Protein AF-A0A916X3V9-F1 (afdb_monomer)

Mean predicted aligned error: 7.95 Å

Sequence (104 aa):
MVRRSTPQKKIDDRAFPVRILVRVPRFGFGQQYDEIHAWLKNEIGRGEYADHSFRTPPRDAVGFYFRRIEDAQRFVAAFPSLELSDETAGAGYTSPYRGRLPNN

Secondary structure (DSSP, 8-state):
----PPPHHHHHHHH--EEEEEEPPTT--THHHHHHHHHIIIII-TTSEEEEEEEETTEEEEEEEESSHHHHHHHHHH-TTPPB--GGGSTT---TTTT-----

Solvent-accessible surface area (backbone atoms only — not comparable to full-atom values): 6491 Å² total; per-residue (Å²): 133,86,81,75,72,79,57,64,68,67,52,46,60,71,69,26,83,34,74,47,48,29,45,52,48,98,84,51,57,65,72,58,47,57,53,49,53,52,45,45,48,73,76,67,31,87,83,50,52,50,76,44,86,42,83,51,89,97,45,48,25,38,36,43,29,18,64,45,66,67,59,50,53,53,50,49,68,75,44,72,86,62,47,66,61,70,53,77,86,38,92,86,48,75,61,95,65,78,78,70,72,80,87,126

Structure (mmCIF, N/CA/C/O backbone):
data_AF-A0A916X3V9-F1
#
_entry.id   AF-A0A916X3V9-F1
#
loop_
_atom_site.group_PDB
_atom_site.id
_atom_site.type_symbol
_atom_site.label_atom_id
_atom_site.label_alt_id
_atom_site.label_comp_id
_atom_site.label_asym_id
_atom_site.label_entity_id
_atom_site.label_seq_id
_atom_site.pdbx_PDB_ins_code
_atom_site.Cartn_x
_atom_site.Cartn_y
_atom_site.Cartn_z
_atom_site.occupancy
_atom_site.B_iso_or_equiv
_atom_site.auth_seq_id
_atom_site.auth_comp_id
_atom_site.auth_asym_id
_atom_site.auth_atom_id
_atom_site.pdbx_PDB_model_num
ATOM 1 N N . MET A 1 1 ? 8.983 25.746 23.703 1.00 41.44 1 MET A N 1
ATOM 2 C CA . MET A 1 1 ? 8.995 24.267 23.640 1.00 41.44 1 MET A CA 1
ATOM 3 C C . MET A 1 1 ? 8.381 23.853 22.305 1.00 41.44 1 MET A C 1
ATOM 5 O O . MET A 1 1 ? 7.203 24.103 22.095 1.00 41.44 1 MET A O 1
ATOM 9 N N . VAL A 1 2 ? 9.169 23.338 21.354 1.00 49.41 2 VAL A N 1
ATOM 10 C CA . VAL A 1 2 ? 8.646 22.903 20.044 1.00 49.41 2 VAL A CA 1
ATOM 11 C C . VAL A 1 2 ? 7.910 21.581 20.244 1.00 49.41 2 VAL A C 1
ATOM 13 O O . VAL A 1 2 ? 8.535 20.563 20.538 1.00 49.41 2 VAL A O 1
ATOM 16 N N . ARG A 1 3 ? 6.581 21.586 20.106 1.00 49.06 3 ARG A N 1
ATOM 17 C CA . ARG A 1 3 ? 5.773 20.362 20.083 1.00 49.06 3 ARG A CA 1
ATOM 18 C C . ARG A 1 3 ? 6.091 19.623 18.782 1.00 49.06 3 ARG A C 1
ATOM 20 O O . ARG A 1 3 ? 5.493 19.906 17.750 1.00 49.06 3 ARG A O 1
ATOM 27 N N . ARG A 1 4 ? 7.066 18.707 18.803 1.00 57.16 4 ARG A N 1
ATOM 28 C CA . ARG A 1 4 ? 7.287 17.791 17.676 1.00 57.16 4 ARG A CA 1
ATOM 29 C C . ARG A 1 4 ? 6.056 16.897 17.591 1.00 57.16 4 ARG A C 1
ATOM 31 O O . ARG A 1 4 ? 5.860 16.043 18.453 1.00 57.16 4 ARG A O 1
ATOM 38 N N . SER A 1 5 ? 5.199 17.142 16.602 1.00 56.78 5 SER A N 1
ATOM 39 C CA . SER A 1 5 ? 4.103 16.227 16.296 1.00 56.78 5 SER A CA 1
ATOM 40 C C . SER A 1 5 ? 4.689 14.834 16.060 1.00 56.78 5 SER A C 1
ATOM 42 O O . SER A 1 5 ? 5.752 14.707 15.443 1.00 56.78 5 SER A O 1
ATOM 44 N N . THR A 1 6 ? 4.043 13.793 16.584 1.00 62.88 6 THR A N 1
ATOM 45 C CA . THR A 1 6 ? 4.446 12.424 16.243 1.00 62.88 6 THR A CA 1
ATOM 46 C C . THR A 1 6 ? 4.234 12.267 14.736 1.00 62.88 6 THR A C 1
ATOM 48 O O . THR A 1 6 ? 3.135 12.572 14.277 1.00 62.88 6 THR A O 1
ATOM 51 N N . PRO A 1 7 ? 5.246 11.852 13.948 1.00 80.19 7 PRO A N 1
ATOM 52 C CA . PRO A 1 7 ? 5.071 11.695 12.508 1.00 80.19 7 PRO A CA 1
ATOM 53 C C . PRO A 1 7 ? 3.872 10.794 12.215 1.00 80.19 7 PRO A C 1
ATOM 55 O O . PRO A 1 7 ? 3.771 9.731 12.829 1.00 80.19 7 PRO A O 1
ATOM 58 N N . GLN A 1 8 ? 3.001 11.200 11.285 1.00 82.12 8 GLN A N 1
ATOM 59 C CA . GLN A 1 8 ? 1.769 10.477 10.941 1.00 82.12 8 GLN A CA 1
ATOM 60 C C . GLN A 1 8 ? 2.038 8.988 10.680 1.00 82.12 8 GLN A C 1
ATOM 62 O O . GLN A 1 8 ? 1.360 8.131 11.230 1.00 82.12 8 GLN A O 1
ATOM 67 N N . LYS A 1 9 ? 3.149 8.682 10.000 1.00 80.25 9 LYS A N 1
ATOM 68 C CA . LYS A 1 9 ? 3.650 7.319 9.786 1.00 80.25 9 LYS A CA 1
ATOM 69 C C . LYS A 1 9 ? 3.723 6.462 11.058 1.00 80.25 9 LYS A C 1
ATOM 71 O O . LYS A 1 9 ? 3.317 5.310 11.039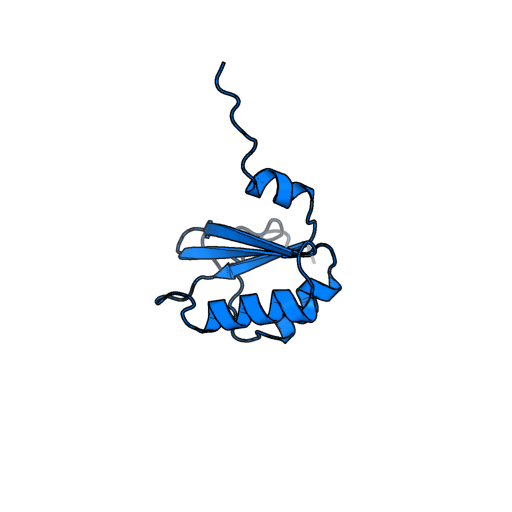 1.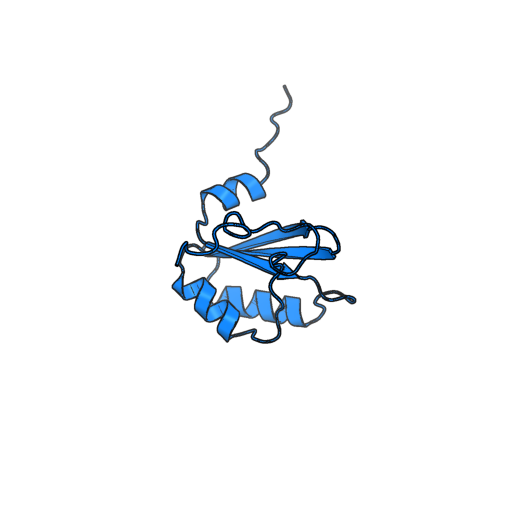00 80.25 9 LYS A O 1
ATOM 76 N N . LYS A 1 10 ? 4.201 7.011 12.183 1.00 82.25 10 LYS A N 1
ATOM 77 C CA . LYS A 1 10 ? 4.283 6.276 13.462 1.00 82.25 10 LYS A CA 1
ATOM 78 C C . LYS A 1 10 ? 2.913 6.049 14.102 1.00 82.25 10 LYS A C 1
ATOM 80 O O . LYS A 1 10 ? 2.771 5.127 14.902 1.00 82.25 10 LYS A O 1
ATOM 85 N N . ILE A 1 11 ? 1.950 6.926 13.826 1.00 85.50 11 ILE A N 1
ATOM 86 C CA . ILE A 1 11 ? 0.567 6.778 14.286 1.00 85.50 11 ILE A CA 1
ATOM 87 C C . ILE A 1 11 ? -0.096 5.672 13.466 1.00 85.50 11 ILE A C 1
ATOM 89 O O . ILE A 1 11 ? -0.627 4.729 14.045 1.00 85.50 11 ILE A O 1
ATOM 93 N N . ASP A 1 12 ? 0.040 5.731 12.144 1.00 86.12 12 ASP A N 1
ATOM 94 C CA . ASP A 1 12 ? -0.535 4.754 11.219 1.00 86.12 12 ASP A CA 1
ATOM 95 C C . ASP A 1 12 ? 0.087 3.366 11.398 1.00 86.12 12 ASP A C 1
ATOM 97 O O . ASP A 1 12 ? -0.633 2.374 11.429 1.00 86.12 12 ASP A O 1
ATOM 101 N N . ASP A 1 13 ? 1.397 3.284 11.662 1.00 83.94 13 ASP A N 1
ATOM 102 C CA . ASP A 1 13 ? 2.058 2.038 12.063 1.00 83.94 13 ASP A CA 1
ATOM 103 C C . ASP A 1 13 ? 1.348 1.372 13.258 1.00 83.94 13 ASP A C 1
ATOM 105 O O . ASP A 1 13 ? 1.242 0.149 13.320 1.00 83.94 13 ASP A O 1
ATOM 109 N N . ARG A 1 14 ? 0.850 2.146 14.227 1.00 85.69 14 ARG A N 1
ATOM 110 C CA . ARG A 1 14 ? 0.128 1.587 15.383 1.00 85.69 14 ARG A CA 1
ATOM 111 C C . ARG A 1 14 ? -1.340 1.300 15.082 1.00 85.69 14 ARG A C 1
ATOM 113 O O . ARG A 1 14 ? -1.905 0.414 15.711 1.00 85.69 14 ARG A O 1
ATOM 120 N N . ALA A 1 15 ? -1.952 2.066 14.182 1.00 88.12 15 ALA A N 1
ATOM 121 C CA . ALA A 1 15 ? -3.374 1.971 13.868 1.00 88.12 15 ALA A CA 1
ATOM 122 C C . ALA A 1 15 ? -3.694 0.834 12.885 1.00 88.12 15 ALA A C 1
ATOM 124 O O . ALA A 1 15 ? -4.746 0.207 12.999 1.00 88.12 15 ALA A O 1
ATOM 125 N N . PHE A 1 16 ? -2.789 0.554 11.947 1.00 90.44 16 PHE A N 1
ATOM 126 C CA . PHE A 1 16 ? -2.995 -0.414 10.876 1.00 90.44 16 PHE A CA 1
ATOM 127 C C . PHE A 1 16 ? -2.060 -1.624 11.049 1.00 90.44 16 PHE A C 1
ATOM 129 O O . PHE A 1 16 ? -0.843 -1.512 10.842 1.00 90.44 16 PHE A O 1
ATOM 136 N N . PRO A 1 17 ? -2.606 -2.789 11.447 1.00 92.25 17 PRO A N 1
ATOM 137 C CA . PRO A 1 17 ? -1.810 -3.973 11.747 1.00 92.25 17 PRO A CA 1
ATOM 138 C C . PRO A 1 17 ? -1.268 -4.672 10.496 1.00 92.25 17 PRO A C 1
ATOM 140 O O . PRO A 1 17 ? -0.242 -5.345 10.586 1.00 92.25 17 PRO A O 1
ATOM 143 N N . VAL A 1 18 ? -1.920 -4.526 9.338 1.00 94.62 18 VAL A N 1
ATOM 144 C CA . VAL A 1 18 ? -1.519 -5.202 8.099 1.00 94.62 18 VAL A CA 1
ATOM 145 C C . VAL A 1 18 ? -0.817 -4.214 7.182 1.00 94.62 18 VAL A C 1
ATOM 147 O O . VAL A 1 18 ? -1.300 -3.106 6.960 1.00 94.62 18 VAL A O 1
ATOM 150 N N . ARG A 1 19 ? 0.343 -4.608 6.653 1.00 92.69 19 ARG A N 1
ATOM 151 C CA . ARG A 1 19 ? 1.168 -3.754 5.794 1.00 92.69 19 ARG A CA 1
ATOM 152 C C . ARG A 1 19 ? 1.705 -4.553 4.628 1.00 92.69 19 ARG A C 1
ATOM 154 O O . ARG A 1 19 ? 2.268 -5.627 4.825 1.00 92.69 19 ARG A O 1
ATOM 161 N N . ILE A 1 20 ? 1.581 -3.989 3.437 1.00 92.88 20 ILE A N 1
ATOM 162 C CA . ILE A 1 20 ? 2.182 -4.519 2.221 1.00 92.88 20 ILE A CA 1
ATOM 163 C C . ILE A 1 20 ? 3.188 -3.491 1.722 1.00 92.88 20 ILE A C 1
ATOM 165 O O . ILE A 1 20 ? 2.828 -2.361 1.399 1.00 92.88 20 ILE A O 1
ATOM 169 N N . LEU A 1 21 ? 4.459 -3.887 1.672 1.00 92.19 21 LEU A N 1
ATOM 170 C CA . LEU A 1 21 ? 5.513 -3.083 1.064 1.00 92.19 21 LEU A CA 1
ATOM 171 C C . LEU A 1 21 ? 5.642 -3.469 -0.405 1.00 92.19 21 LEU A C 1
ATOM 173 O O . LEU A 1 21 ? 5.934 -4.621 -0.720 1.00 92.19 21 LEU A O 1
ATOM 177 N N . VAL A 1 22 ? 5.463 -2.493 -1.284 1.00 91.75 22 VAL A N 1
ATOM 178 C CA . VAL A 1 22 ? 5.558 -2.643 -2.737 1.00 91.75 22 VAL A CA 1
ATOM 179 C C . VAL A 1 22 ? 6.778 -1.881 -3.235 1.00 91.75 22 VAL A C 1
ATOM 181 O O . VAL A 1 22 ? 7.001 -0.740 -2.828 1.00 91.75 22 VAL A O 1
ATOM 184 N N . ARG A 1 23 ? 7.581 -2.485 -4.113 1.00 91.00 23 ARG A N 1
ATOM 185 C CA . ARG A 1 23 ? 8.720 -1.801 -4.738 1.00 91.00 23 ARG A CA 1
ATOM 186 C C . ARG A 1 23 ? 8.220 -0.717 -5.677 1.00 91.00 23 ARG A C 1
ATOM 188 O O . ARG A 1 23 ? 7.316 -0.943 -6.475 1.00 91.00 23 ARG A O 1
ATOM 195 N N . VAL A 1 24 ? 8.867 0.441 -5.633 1.00 88.50 24 VAL A N 1
ATOM 196 C CA . VAL A 1 24 ? 8.669 1.470 -6.651 1.00 88.50 24 VAL A CA 1
ATOM 197 C C . VAL A 1 24 ? 9.363 0.995 -7.938 1.00 88.50 24 VAL A C 1
ATOM 199 O O . VAL A 1 24 ? 10.570 0.711 -7.908 1.00 88.50 24 VAL A O 1
ATOM 202 N N . PRO A 1 25 ? 8.646 0.899 -9.076 1.00 85.56 25 PRO A N 1
ATOM 203 C CA . PRO A 1 25 ? 9.255 0.553 -10.355 1.00 85.56 25 PRO A CA 1
ATOM 204 C C . PRO A 1 25 ? 10.353 1.551 -10.739 1.00 85.56 25 PRO A C 1
ATOM 206 O O . PRO A 1 25 ? 10.366 2.692 -10.281 1.00 85.56 25 PRO A O 1
ATOM 209 N N . ARG A 1 26 ? 11.274 1.160 -11.632 1.00 81.69 26 ARG A N 1
ATOM 210 C CA . ARG A 1 26 ? 12.417 2.013 -12.033 1.00 81.69 26 ARG A CA 1
ATOM 211 C C . ARG A 1 26 ? 12.002 3.416 -12.504 1.00 81.69 26 ARG A C 1
ATOM 213 O O . ARG A 1 26 ? 12.761 4.358 -12.304 1.00 81.69 26 ARG A O 1
ATOM 220 N N . PHE A 1 27 ? 10.834 3.536 -13.127 1.00 82.44 27 PHE A N 1
ATOM 221 C CA . PHE A 1 27 ? 10.301 4.792 -13.659 1.00 82.44 27 PHE A CA 1
ATOM 222 C C . PHE A 1 27 ? 9.196 5.398 -12.777 1.00 82.44 27 PHE A C 1
ATOM 224 O O . PHE A 1 27 ? 8.485 6.298 -13.211 1.00 82.44 27 PHE A O 1
ATOM 231 N N . GLY A 1 28 ? 9.056 4.918 -11.537 1.00 83.50 28 GLY A N 1
ATOM 232 C CA . GLY A 1 28 ? 7.934 5.250 -10.667 1.00 83.50 28 GLY A CA 1
ATOM 233 C C . GLY A 1 28 ? 6.656 4.500 -11.046 1.00 83.50 28 GLY A C 1
ATOM 234 O O . GLY A 1 28 ? 6.632 3.714 -11.990 1.00 83.50 28 GLY A O 1
ATOM 235 N N . PHE A 1 29 ? 5.590 4.738 -10.283 1.00 82.94 29 PHE A N 1
ATOM 236 C CA . PHE A 1 29 ? 4.284 4.123 -10.536 1.00 82.94 29 PHE A CA 1
ATOM 237 C C . PHE A 1 29 ? 3.506 4.797 -11.678 1.00 82.94 29 PHE A C 1
ATOM 239 O O . PHE A 1 29 ? 2.677 4.153 -12.311 1.00 82.94 29 PHE A O 1
ATOM 246 N N . GLY A 1 30 ? 3.765 6.075 -11.976 1.00 87.75 30 GLY A N 1
ATOM 247 C CA . GLY A 1 30 ? 3.025 6.807 -13.011 1.00 87.75 30 GLY A CA 1
ATOM 248 C C . GLY A 1 30 ? 1.506 6.705 -12.813 1.00 87.75 30 GLY A C 1
ATOM 249 O O . GLY A 1 30 ? 1.024 6.796 -11.685 1.00 87.75 30 GLY A O 1
ATOM 250 N N . GLN A 1 31 ? 0.772 6.447 -13.899 1.00 89.94 31 GLN A N 1
ATOM 251 C CA . GLN A 1 31 ? -0.689 6.281 -13.894 1.00 89.94 31 GLN A CA 1
ATOM 252 C C . GLN A 1 31 ? -1.174 5.150 -12.969 1.00 89.94 31 GLN A C 1
ATOM 254 O O . GLN A 1 31 ? -2.250 5.254 -12.383 1.00 89.94 31 GLN A O 1
ATOM 259 N N . GLN A 1 32 ? -0.368 4.102 -12.770 1.00 90.44 32 GLN A N 1
ATOM 260 C CA . GLN A 1 32 ? -0.726 2.999 -11.875 1.00 90.44 32 GLN A CA 1
ATOM 261 C C . GLN A 1 32 ? -0.930 3.482 -10.432 1.00 90.44 32 GLN A C 1
ATOM 263 O O . GLN A 1 32 ? -1.713 2.896 -9.690 1.00 90.44 32 GLN A O 1
ATOM 268 N N . TYR A 1 33 ? -0.263 4.569 -10.024 1.00 90.19 33 TYR A N 1
ATOM 269 C CA . TYR A 1 33 ? -0.462 5.149 -8.698 1.00 90.19 33 TYR A CA 1
ATOM 270 C C . TYR A 1 33 ? -1.870 5.722 -8.530 1.00 90.19 33 TYR A C 1
ATOM 272 O O . TYR A 1 33 ? -2.518 5.480 -7.513 1.00 90.19 33 TYR A O 1
ATOM 280 N N . ASP A 1 34 ? -2.359 6.441 -9.540 1.00 93.44 34 ASP A N 1
ATOM 281 C CA . ASP A 1 34 ? -3.697 7.031 -9.523 1.00 93.44 34 ASP A CA 1
ATOM 282 C C . ASP A 1 34 ? -4.776 5.942 -9.534 1.00 93.44 34 ASP A C 1
ATOM 284 O O . ASP A 1 34 ? -5.768 6.040 -8.811 1.00 93.44 34 ASP A O 1
ATOM 288 N N . GLU A 1 35 ? -4.551 4.863 -10.289 1.00 94.81 35 GLU A N 1
ATOM 289 C CA . GLU A 1 35 ? -5.422 3.683 -10.315 1.00 94.81 35 GLU A CA 1
ATOM 290 C C . GLU A 1 35 ? -5.477 2.985 -8.950 1.00 94.81 35 GLU A C 1
ATOM 292 O O . GLU A 1 35 ? -6.564 2.663 -8.466 1.00 94.81 35 GLU A O 1
ATOM 297 N N . ILE A 1 36 ? -4.328 2.824 -8.285 1.00 95.12 36 ILE A N 1
ATOM 298 C CA . ILE A 1 36 ? -4.246 2.296 -6.917 1.00 95.12 36 ILE A CA 1
ATOM 299 C C . ILE A 1 36 ? -5.029 3.179 -5.944 1.00 95.12 36 ILE A C 1
ATOM 301 O O . ILE A 1 36 ? -5.858 2.674 -5.188 1.00 95.12 36 ILE A O 1
ATOM 305 N N . HIS A 1 37 ? -4.814 4.495 -5.966 1.00 93.75 37 HIS A N 1
ATOM 306 C CA . HIS A 1 37 ? -5.513 5.425 -5.072 1.00 93.75 37 HIS A CA 1
ATOM 307 C C . HIS A 1 37 ? -7.022 5.454 -5.319 1.00 93.75 37 HIS A C 1
ATOM 309 O O . HIS A 1 37 ? -7.807 5.483 -4.366 1.00 93.75 37 HIS A O 1
ATOM 315 N N . ALA A 1 38 ? -7.446 5.405 -6.582 1.00 96.12 38 ALA A N 1
ATOM 316 C CA . ALA A 1 38 ? -8.854 5.316 -6.945 1.00 96.12 38 ALA A CA 1
ATOM 317 C C . ALA A 1 38 ? -9.480 4.010 -6.435 1.00 96.12 38 ALA A C 1
ATOM 319 O O . ALA A 1 38 ? -10.550 4.042 -5.823 1.00 96.12 38 ALA A O 1
ATOM 320 N N . TRP A 1 39 ? -8.797 2.880 -6.622 1.00 97.06 39 TRP A N 1
ATOM 321 C CA . TRP A 1 39 ? -9.248 1.580 -6.134 1.00 97.06 39 TRP A CA 1
ATOM 322 C C . TRP A 1 39 ? -9.348 1.549 -4.607 1.00 97.06 39 TRP A C 1
ATOM 324 O O . TRP A 1 39 ? -10.392 1.183 -4.077 1.00 97.06 39 TRP A O 1
ATOM 334 N N . LEU A 1 40 ? -8.326 2.022 -3.886 1.00 96.25 40 LEU A N 1
ATOM 335 C CA . LEU A 1 40 ? -8.328 2.086 -2.418 1.00 96.25 40 LEU A CA 1
ATOM 336 C C . LEU A 1 40 ? -9.505 2.914 -1.893 1.00 96.25 40 LEU A C 1
ATOM 338 O O . LEU A 1 40 ? -10.219 2.504 -0.976 1.00 96.25 40 LEU A O 1
ATOM 342 N N . LYS A 1 41 ? -9.756 4.069 -2.515 1.00 95.75 41 LYS A N 1
ATOM 343 C CA . LYS A 1 41 ? -10.888 4.924 -2.159 1.00 95.75 41 LYS A CA 1
ATOM 344 C C . LYS A 1 41 ? -12.235 4.229 -2.382 1.00 95.75 41 LYS A C 1
ATOM 346 O O . LYS A 1 41 ? -13.125 4.411 -1.554 1.00 95.75 41 LYS A O 1
ATOM 351 N N . ASN A 1 42 ? -12.389 3.495 -3.483 1.00 96.19 42 ASN A N 1
ATOM 352 C CA . ASN A 1 42 ? -13.666 2.906 -3.888 1.00 96.19 42 ASN A CA 1
ATOM 353 C C . ASN A 1 42 ? -13.959 1.570 -3.186 1.00 96.19 42 ASN A C 1
ATOM 355 O O . ASN A 1 42 ? -15.095 1.338 -2.788 1.00 96.19 42 ASN A O 1
ATOM 359 N N . GLU A 1 43 ? -12.949 0.717 -3.008 1.00 95.50 43 GLU A N 1
ATOM 360 C CA . GLU A 1 43 ? -13.118 -0.669 -2.549 1.00 95.50 43 GLU A CA 1
ATOM 361 C C . GLU A 1 43 ? -12.862 -0.874 -1.057 1.00 95.50 43 GLU A C 1
ATOM 363 O O . GLU A 1 43 ? -13.413 -1.807 -0.464 1.00 95.50 43 GLU A O 1
ATOM 368 N N . ILE A 1 44 ? -12.007 -0.037 -0.460 1.00 95.19 44 ILE A N 1
ATOM 369 C CA . ILE A 1 44 ? -11.633 -0.121 0.960 1.00 95.19 44 ILE A CA 1
ATOM 370 C C . ILE A 1 44 ? -12.304 0.999 1.757 1.00 95.19 44 ILE A C 1
ATOM 372 O O . ILE A 1 44 ? -12.829 0.771 2.844 1.00 95.19 44 ILE A O 1
ATOM 376 N N . GLY A 1 45 ? -12.339 2.204 1.185 1.00 92.06 45 GLY A N 1
ATOM 377 C CA . GLY A 1 45 ? -12.948 3.376 1.798 1.00 92.06 45 GLY A CA 1
ATOM 378 C C . GLY A 1 45 ? -11.943 4.244 2.555 1.00 92.06 45 GLY A C 1
ATOM 379 O O . GLY A 1 45 ? -10.932 3.791 3.094 1.00 92.06 45 GLY A O 1
ATOM 380 N N . ARG A 1 46 ? -12.220 5.551 2.587 1.00 86.00 46 ARG A N 1
ATOM 381 C CA . ARG A 1 46 ? -11.356 6.531 3.261 1.00 86.00 46 ARG A CA 1
ATOM 382 C C . ARG A 1 46 ? -11.302 6.253 4.767 1.00 86.00 46 ARG A C 1
ATOM 384 O O . ARG A 1 46 ? -12.344 6.166 5.405 1.00 86.00 46 ARG A O 1
ATOM 391 N N . GLY A 1 47 ? -10.091 6.186 5.323 1.00 88.31 47 GLY A N 1
ATOM 392 C CA . GLY A 1 47 ? -9.846 5.949 6.752 1.00 88.31 47 GLY A CA 1
ATOM 393 C C . GLY A 1 47 ? -9.583 4.487 7.129 1.00 88.31 47 GLY A C 1
ATOM 394 O O . GLY A 1 47 ? -9.103 4.233 8.228 1.00 88.31 47 GLY A O 1
ATOM 395 N N . GLU A 1 48 ? -9.826 3.543 6.218 1.00 90.62 48 GLU A N 1
ATOM 396 C CA . GLU A 1 48 ? -9.541 2.112 6.425 1.00 90.62 48 GLU A CA 1
ATOM 397 C C . GLU A 1 48 ? -8.191 1.681 5.816 1.00 90.62 48 GLU A C 1
ATOM 399 O O . GLU A 1 48 ? -7.758 0.538 5.989 1.00 90.62 48 GLU A O 1
ATOM 404 N N . TYR A 1 49 ? -7.492 2.619 5.168 1.00 93.00 49 TYR A N 1
ATOM 405 C CA . TYR A 1 49 ? -6.136 2.451 4.658 1.00 93.00 49 TYR A CA 1
ATOM 406 C C . TYR A 1 49 ? -5.275 3.700 4.895 1.00 93.00 49 TYR A C 1
ATOM 408 O O . TYR A 1 49 ? -5.792 4.802 5.104 1.00 93.00 49 TYR A O 1
ATOM 416 N N . ALA A 1 50 ? -3.959 3.521 4.807 1.00 92.88 50 ALA A N 1
ATOM 417 C CA . ALA A 1 50 ? -2.977 4.597 4.707 1.00 92.88 50 ALA A CA 1
ATOM 418 C C . ALA A 1 50 ? -1.846 4.189 3.752 1.00 92.88 50 ALA A C 1
ATOM 420 O O . ALA A 1 50 ? -1.605 2.999 3.540 1.00 92.88 50 ALA A O 1
ATOM 421 N N . ASP A 1 51 ? -1.130 5.157 3.195 1.00 92.25 51 ASP A N 1
ATOM 422 C CA . ASP A 1 51 ? 0.061 4.921 2.385 1.00 92.25 51 ASP A CA 1
ATOM 423 C C . ASP A 1 51 ? 1.216 5.814 2.839 1.00 92.25 51 ASP A C 1
ATOM 425 O O . ASP A 1 51 ? 1.040 6.986 3.171 1.00 92.25 51 ASP A O 1
ATOM 429 N N . HIS A 1 52 ? 2.419 5.243 2.880 1.00 89.38 52 HIS A N 1
ATOM 430 C CA . HIS A 1 52 ? 3.638 5.974 3.220 1.00 89.38 52 HIS A CA 1
ATOM 431 C C . HIS A 1 52 ? 4.769 5.581 2.290 1.00 89.38 52 HIS A C 1
ATOM 433 O O . HIS A 1 52 ? 4.951 4.405 1.977 1.00 89.38 52 HIS A O 1
ATOM 439 N N . SER A 1 53 ? 5.603 6.551 1.922 1.00 86.44 53 SER A N 1
ATOM 440 C CA . SER A 1 53 ? 6.860 6.252 1.250 1.00 86.44 53 SER A CA 1
ATOM 441 C C . SER A 1 53 ? 7.856 5.593 2.213 1.00 86.44 53 SER A C 1
ATOM 443 O O . S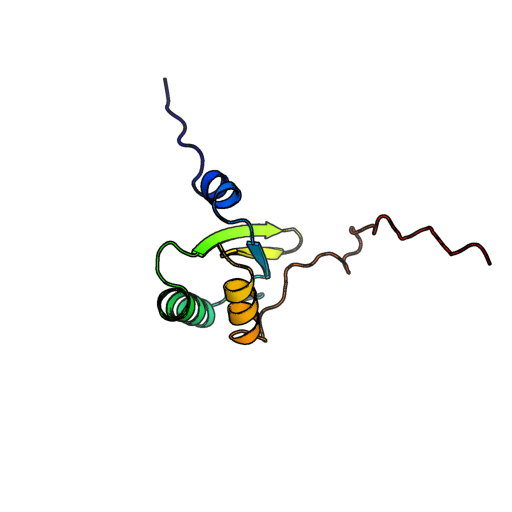ER A 1 53 ? 7.957 5.890 3.416 1.00 86.44 53 SER A O 1
ATOM 445 N N . PHE A 1 54 ? 8.598 4.643 1.665 1.00 81.25 54 PHE A N 1
ATOM 446 C CA . PHE A 1 54 ? 9.667 3.910 2.313 1.00 81.25 54 PHE A CA 1
ATOM 447 C C . PHE A 1 54 ? 10.913 3.944 1.444 1.00 81.25 54 PHE A C 1
ATOM 449 O O . PHE A 1 54 ? 10.860 3.976 0.218 1.00 81.25 54 PHE A O 1
ATOM 456 N N . ARG A 1 55 ? 12.056 3.905 2.116 1.00 75.75 55 ARG A N 1
ATOM 457 C CA . ARG A 1 55 ? 13.346 3.729 1.474 1.00 75.75 55 ARG A CA 1
ATOM 458 C C . ARG A 1 55 ? 13.906 2.405 1.955 1.00 75.75 55 ARG A C 1
ATOM 460 O O . ARG A 1 55 ? 14.261 2.303 3.129 1.00 75.75 55 ARG A O 1
ATOM 467 N N . THR A 1 56 ? 13.954 1.418 1.068 1.00 69.56 56 THR A N 1
ATOM 468 C CA . THR A 1 56 ? 14.358 0.047 1.400 1.00 69.56 56 THR A CA 1
ATOM 469 C C . THR A 1 56 ? 15.482 -0.372 0.445 1.00 69.56 56 THR A C 1
ATOM 471 O O . THR A 1 56 ? 15.220 -0.809 -0.676 1.00 69.56 56 THR A O 1
ATOM 474 N N . PRO A 1 57 ? 16.758 -0.145 0.810 1.00 66.06 57 PRO A N 1
ATOM 475 C CA . PRO A 1 57 ? 17.886 -0.384 -0.088 1.00 66.06 57 PRO A CA 1
ATOM 476 C C . PRO A 1 57 ? 17.824 -1.783 -0.728 1.00 66.06 57 PRO A C 1
ATOM 478 O O . PRO A 1 57 ? 17.726 -2.758 -0.002 1.00 66.06 57 PRO A O 1
ATOM 481 N N . PRO A 1 58 ? 17.919 -1.919 -2.064 1.00 69.25 58 PRO A N 1
ATOM 482 C CA . PRO A 1 58 ? 18.515 -0.967 -3.002 1.00 69.25 58 PRO A CA 1
ATOM 483 C C . PRO A 1 58 ? 17.538 0.016 -3.669 1.00 69.25 58 PRO A C 1
ATOM 485 O O . PRO A 1 58 ? 17.982 0.801 -4.508 1.00 69.25 58 PRO A O 1
ATOM 488 N N . ARG A 1 59 ? 16.231 -0.023 -3.374 1.00 72.56 59 ARG A N 1
ATOM 489 C CA . ARG A 1 59 ? 15.214 0.758 -4.107 1.00 72.56 59 ARG A CA 1
ATOM 490 C C . ARG A 1 59 ? 14.216 1.451 -3.179 1.00 72.56 59 ARG A C 1
ATOM 492 O O . ARG A 1 59 ? 14.122 1.173 -1.991 1.00 72.56 59 ARG A O 1
ATOM 499 N N . ASP A 1 60 ? 13.468 2.400 -3.719 1.00 86.44 60 ASP A N 1
ATOM 500 C CA . ASP A 1 60 ? 12.360 2.984 -2.970 1.00 86.44 60 ASP A CA 1
ATOM 501 C C . ASP A 1 60 ? 11.173 2.007 -2.949 1.00 86.44 60 ASP A C 1
ATOM 503 O O . ASP A 1 60 ? 11.006 1.170 -3.843 1.00 86.44 60 ASP A O 1
ATOM 507 N N . ALA A 1 61 ? 10.360 2.096 -1.903 1.00 90.31 61 ALA A N 1
ATOM 508 C CA . ALA A 1 61 ? 9.167 1.285 -1.708 1.00 90.31 61 ALA A CA 1
ATOM 509 C C . ALA A 1 61 ? 8.006 2.167 -1.233 1.00 90.31 61 ALA A C 1
ATOM 511 O O . ALA A 1 61 ? 8.207 3.248 -0.682 1.00 90.31 61 ALA A O 1
ATOM 512 N N . VAL A 1 62 ? 6.777 1.703 -1.417 1.00 91.69 62 VAL A N 1
ATOM 513 C CA . VAL A 1 62 ? 5.581 2.301 -0.817 1.00 91.69 62 VAL A CA 1
ATOM 514 C C . VAL A 1 62 ? 4.942 1.255 0.080 1.00 91.69 62 VAL A C 1
ATOM 516 O O . VAL A 1 62 ? 4.786 0.099 -0.307 1.00 91.69 62 VAL A O 1
ATOM 519 N N . GLY A 1 63 ? 4.626 1.650 1.307 1.00 93.06 63 GLY A N 1
ATOM 520 C CA . GLY A 1 63 ? 3.893 0.820 2.247 1.00 93.06 63 GLY A CA 1
ATOM 521 C C . GLY A 1 63 ? 2.424 1.171 2.190 1.00 93.06 63 GLY A C 1
ATOM 522 O O . GLY A 1 63 ? 2.067 2.293 2.538 1.00 93.06 63 GLY A O 1
ATOM 523 N N . PHE A 1 64 ? 1.602 0.207 1.794 1.00 94.50 64 PHE A N 1
ATOM 524 C CA . PHE A 1 64 ? 0.151 0.277 1.898 1.00 94.50 64 PHE A CA 1
ATOM 525 C C . PHE A 1 64 ? -0.287 -0.420 3.181 1.00 94.50 64 PHE A C 1
ATOM 527 O O . PHE A 1 64 ? 0.092 -1.561 3.455 1.00 94.50 64 PHE A O 1
ATOM 534 N N . TYR A 1 65 ? -1.056 0.296 3.985 1.00 95.19 65 TYR A N 1
ATOM 535 C CA . TYR A 1 65 ? -1.493 -0.099 5.311 1.00 95.19 65 TYR A CA 1
ATOM 536 C C . TYR A 1 65 ? -2.979 -0.397 5.283 1.00 95.19 65 TYR A C 1
ATOM 538 O O . TYR A 1 65 ? -3.752 0.380 4.730 1.00 95.19 65 TYR A O 1
ATOM 546 N N . PHE A 1 66 ? -3.368 -1.486 5.932 1.00 95.31 66 PHE A N 1
ATOM 547 C CA . PHE A 1 66 ? -4.742 -1.955 5.987 1.00 95.31 66 PHE A CA 1
ATOM 548 C C . PHE A 1 66 ? -5.116 -2.330 7.415 1.00 95.31 66 PHE A C 1
ATOM 550 O O . PHE A 1 66 ? -4.297 -2.815 8.206 1.00 95.31 66 PHE A O 1
ATOM 557 N N . ARG A 1 67 ? -6.390 -2.118 7.746 1.00 93.94 67 ARG A N 1
ATOM 558 C CA . ARG A 1 67 ? -6.940 -2.519 9.042 1.00 93.94 67 ARG A CA 1
ATOM 559 C C . ARG A 1 67 ? -7.197 -4.023 9.116 1.00 93.94 67 ARG A C 1
ATOM 561 O O . ARG A 1 67 ? -7.026 -4.627 10.173 1.00 93.94 67 ARG A O 1
ATOM 568 N N . ARG A 1 68 ? -7.619 -4.602 7.993 1.00 94.19 68 ARG A N 1
ATOM 569 C CA . ARG A 1 68 ? -8.083 -5.983 7.846 1.00 94.19 68 ARG A CA 1
ATOM 570 C C . ARG A 1 68 ? -7.221 -6.727 6.828 1.00 94.19 68 ARG A C 1
ATOM 572 O O . ARG A 1 68 ? -6.743 -6.135 5.860 1.00 94.19 68 ARG A O 1
ATOM 579 N N . ILE A 1 69 ? -7.005 -8.022 7.052 1.00 96.00 69 ILE A N 1
ATOM 580 C CA . ILE A 1 69 ? -6.181 -8.848 6.157 1.00 96.00 69 ILE A CA 1
ATOM 581 C C . ILE A 1 69 ? -6.883 -9.096 4.820 1.00 96.00 69 ILE A C 1
ATOM 583 O O . ILE A 1 69 ? -6.231 -9.158 3.782 1.00 96.00 69 ILE A O 1
ATOM 587 N N . GLU A 1 70 ? -8.211 -9.154 4.833 1.00 96.38 70 GLU A N 1
ATOM 588 C CA . GLU A 1 70 ? -9.046 -9.360 3.654 1.00 96.38 70 GLU A CA 1
ATOM 589 C C . GLU A 1 70 ? -8.870 -8.210 2.654 1.00 96.38 70 GLU A C 1
ATOM 591 O O . GLU A 1 70 ? -8.765 -8.435 1.451 1.00 96.38 70 GLU A O 1
ATOM 596 N N . ASP A 1 71 ? -8.759 -6.975 3.149 1.00 96.31 71 ASP A N 1
ATOM 597 C CA . ASP A 1 71 ? -8.531 -5.792 2.315 1.00 96.31 71 ASP A CA 1
ATOM 598 C C . ASP A 1 71 ? -7.145 -5.841 1.654 1.00 96.31 71 ASP A C 1
ATOM 600 O O . ASP A 1 71 ? -7.003 -5.567 0.462 1.00 96.31 71 ASP A O 1
ATOM 604 N N . ALA A 1 72 ? -6.132 -6.277 2.406 1.00 95.31 72 ALA A N 1
ATOM 605 C CA . ALA A 1 72 ? -4.779 -6.471 1.898 1.00 95.31 72 ALA A CA 1
ATOM 606 C C . ALA A 1 72 ? -4.716 -7.572 0.819 1.00 95.31 72 ALA A C 1
ATOM 608 O O . ALA A 1 72 ? -4.051 -7.409 -0.203 1.00 95.31 72 ALA A O 1
ATOM 609 N N . GLN A 1 73 ? -5.447 -8.677 1.001 1.00 96.31 73 GLN A N 1
ATOM 610 C CA . GLN A 1 73 ? -5.558 -9.743 -0.002 1.00 96.31 73 GLN A CA 1
ATOM 611 C C . GLN A 1 73 ? -6.248 -9.256 -1.278 1.00 96.31 73 GLN A C 1
ATOM 613 O O . GLN A 1 73 ? -5.751 -9.504 -2.378 1.00 96.31 73 GLN A O 1
ATOM 618 N N . ARG A 1 74 ? -7.362 -8.526 -1.141 1.00 97.06 74 ARG A N 1
ATOM 619 C CA . ARG A 1 74 ? -8.069 -7.914 -2.2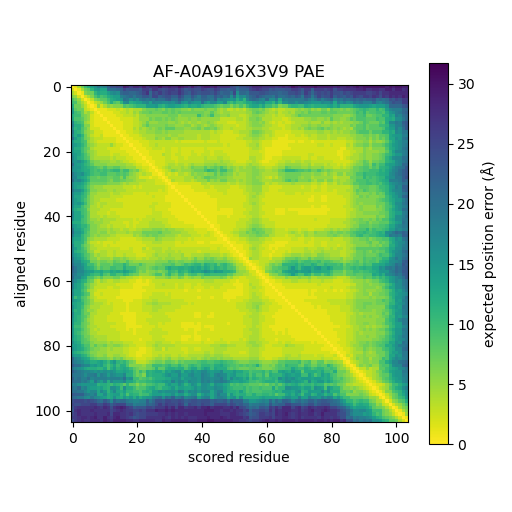76 1.00 97.06 74 ARG A CA 1
ATOM 620 C C . ARG A 1 74 ? -7.164 -6.950 -3.037 1.00 97.06 74 ARG A C 1
ATOM 622 O O . ARG A 1 74 ? -7.189 -6.955 -4.262 1.00 97.06 74 ARG A O 1
ATOM 629 N N . PHE A 1 75 ? -6.339 -6.180 -2.328 1.00 96.56 75 PHE A N 1
ATOM 630 C CA . PHE A 1 75 ? -5.381 -5.260 -2.937 1.00 96.56 75 PHE A CA 1
ATOM 631 C C . PHE A 1 75 ? -4.345 -5.989 -3.804 1.00 96.56 75 PHE A C 1
ATOM 633 O O . PHE A 1 75 ? -4.171 -5.642 -4.969 1.00 96.56 75 PHE A O 1
ATOM 640 N N . VAL A 1 76 ? -3.703 -7.041 -3.282 1.00 95.19 76 VAL A N 1
ATOM 641 C CA . VAL A 1 76 ? -2.730 -7.831 -4.065 1.00 95.19 76 VAL A CA 1
ATOM 642 C C . VAL A 1 76 ? -3.399 -8.501 -5.268 1.00 95.19 76 VAL A C 1
ATOM 644 O O . VAL A 1 76 ? -2.821 -8.534 -6.352 1.00 95.19 76 VAL A O 1
ATOM 647 N N . ALA A 1 77 ? -4.630 -8.993 -5.106 1.00 95.88 77 ALA A N 1
ATOM 648 C CA . ALA A 1 77 ? -5.388 -9.599 -6.198 1.00 95.88 77 ALA A CA 1
ATOM 649 C C . ALA A 1 77 ? -5.784 -8.586 -7.288 1.00 95.88 77 ALA A C 1
ATOM 651 O O . ALA A 1 77 ? -5.809 -8.941 -8.465 1.00 95.88 77 ALA A O 1
ATOM 652 N N . ALA A 1 78 ? -6.082 -7.338 -6.913 1.00 95.88 78 ALA A N 1
ATOM 653 C CA . ALA A 1 78 ? -6.431 -6.272 -7.850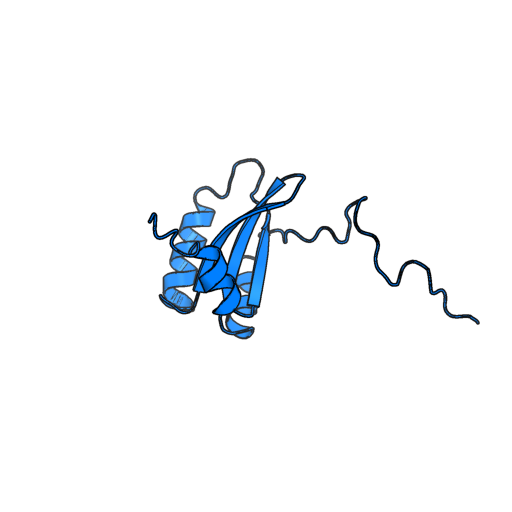 1.00 95.88 78 ALA A CA 1
ATOM 654 C C . ALA A 1 78 ? -5.222 -5.768 -8.651 1.00 95.88 78 ALA A C 1
ATOM 656 O O . ALA A 1 78 ? -5.377 -5.357 -9.800 1.00 95.88 78 ALA A O 1
ATOM 657 N N . PHE A 1 79 ? -4.020 -5.833 -8.072 1.00 95.00 79 PHE A N 1
ATOM 658 C CA . PHE A 1 79 ? -2.794 -5.341 -8.698 1.00 95.00 79 PHE A CA 1
ATOM 659 C C . PHE A 1 79 ? -1.694 -6.416 -8.742 1.00 95.00 79 PHE A C 1
ATOM 661 O O . PHE A 1 79 ? -0.637 -6.256 -8.126 1.00 95.00 79 PHE A O 1
ATOM 668 N N . PRO A 1 80 ? -1.888 -7.504 -9.512 1.00 92.50 80 PRO A N 1
ATOM 669 C CA . PRO A 1 80 ? -0.967 -8.644 -9.535 1.00 92.50 80 PRO A CA 1
ATOM 670 C C . PRO A 1 80 ? 0.411 -8.313 -10.126 1.00 92.50 80 PRO A C 1
ATOM 672 O O . PRO A 1 80 ? 1.365 -9.057 -9.926 1.00 92.50 80 PRO A O 1
ATOM 675 N N . SER A 1 81 ? 0.533 -7.202 -10.857 1.00 90.00 81 SER A N 1
ATOM 676 C CA . SER A 1 81 ? 1.809 -6.715 -11.391 1.00 90.00 81 SER A CA 1
ATOM 677 C C . SER A 1 81 ? 2.696 -6.035 -10.342 1.00 90.00 81 SER A C 1
ATOM 679 O O . SER A 1 81 ? 3.824 -5.668 -10.658 1.00 90.00 81 SER A O 1
ATOM 681 N N . LEU A 1 82 ? 2.183 -5.773 -9.134 1.00 90.62 82 LEU A N 1
ATOM 682 C CA . LEU A 1 82 ? 2.960 -5.124 -8.084 1.00 90.62 82 LEU A CA 1
ATOM 683 C C . LEU A 1 82 ? 3.978 -6.093 -7.493 1.00 90.62 82 LEU A C 1
ATOM 685 O O . LEU A 1 82 ? 3.635 -7.157 -6.985 1.00 90.62 82 LEU A O 1
ATOM 689 N N . GLU A 1 83 ? 5.240 -5.682 -7.504 1.00 89.56 83 GLU A N 1
ATOM 690 C CA . GLU A 1 83 ? 6.313 -6.447 -6.884 1.00 89.56 83 GLU A CA 1
ATOM 691 C C . GLU A 1 83 ? 6.403 -6.126 -5.394 1.00 89.56 83 GLU A C 1
ATOM 693 O O . GLU A 1 83 ? 6.587 -4.970 -4.997 1.00 89.56 83 GLU A O 1
ATOM 698 N N . LEU A 1 84 ? 6.331 -7.156 -4.553 1.00 89.31 84 LEU A N 1
ATOM 699 C CA . LEU A 1 84 ? 6.574 -7.000 -3.126 1.00 89.31 84 LEU A CA 1
ATOM 700 C C . LEU A 1 84 ? 8.035 -6.611 -2.881 1.00 89.31 84 LEU A C 1
ATOM 702 O O . LEU A 1 84 ? 8.966 -7.088 -3.533 1.00 89.31 84 LEU A O 1
ATOM 706 N N . SER A 1 85 ? 8.248 -5.727 -1.910 1.00 85.56 85 SER A N 1
ATOM 707 C CA . SER A 1 85 ? 9.579 -5.364 -1.425 1.00 85.56 85 SER A CA 1
ATOM 708 C C . SER A 1 85 ? 10.087 -6.394 -0.411 1.00 85.56 85 SER A C 1
ATOM 710 O O . SER A 1 85 ? 10.530 -6.033 0.679 1.00 85.56 85 SER A O 1
ATOM 712 N N . ASP A 1 86 ? 10.001 -7.679 -0.748 1.00 77.75 86 ASP A N 1
ATOM 713 C CA . ASP A 1 86 ? 10.546 -8.768 0.048 1.00 77.75 86 ASP A CA 1
ATOM 714 C C . ASP A 1 86 ? 12.042 -8.956 -0.255 1.00 77.75 86 ASP A C 1
ATOM 716 O O . ASP A 1 86 ? 12.488 -9.299 -1.347 1.00 77.75 86 ASP A O 1
ATOM 720 N N . GLU A 1 87 ? 12.886 -8.680 0.731 1.00 72.75 87 GLU A N 1
ATOM 721 C CA . GLU A 1 87 ? 14.335 -8.886 0.602 1.00 72.75 87 GLU A CA 1
ATOM 722 C C . GLU A 1 87 ? 14.752 -10.317 0.941 1.00 72.75 87 GLU A C 1
ATOM 724 O O . GLU A 1 87 ? 15.934 -10.599 1.092 1.00 72.75 87 GLU A O 1
ATOM 729 N N . THR A 1 88 ? 13.800 -11.245 1.024 1.00 71.69 88 THR A N 1
ATOM 730 C CA . THR A 1 88 ? 14.030 -12.650 1.390 1.00 71.69 88 TH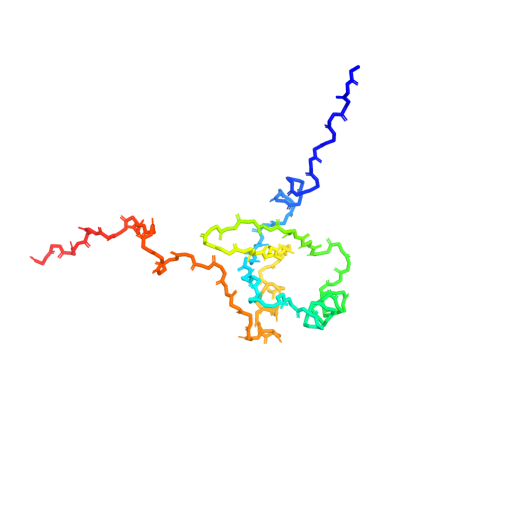R A CA 1
ATOM 731 C C . THR A 1 88 ? 14.969 -13.378 0.422 1.00 71.69 88 THR A C 1
ATOM 733 O O . THR A 1 88 ? 15.660 -14.310 0.829 1.00 71.69 88 THR A O 1
ATOM 736 N N . ALA A 1 89 ? 15.044 -12.932 -0.835 1.00 64.06 89 ALA A N 1
ATOM 737 C CA . ALA A 1 89 ? 15.994 -13.416 -1.841 1.00 64.06 89 ALA A CA 1
ATOM 738 C C . ALA A 1 89 ? 17.279 -12.562 -1.949 1.00 64.06 89 ALA A C 1
ATOM 740 O O . ALA A 1 89 ? 18.174 -12.878 -2.734 1.00 64.06 89 ALA A O 1
ATOM 741 N N . GLY A 1 90 ? 17.380 -11.464 -1.196 1.00 64.44 90 GLY A N 1
ATOM 742 C CA . GLY A 1 90 ? 18.523 -10.556 -1.218 1.00 64.44 90 GLY A CA 1
ATOM 743 C C . GLY A 1 90 ? 19.753 -11.141 -0.520 1.00 64.44 90 GLY A C 1
ATOM 744 O O . GLY A 1 90 ? 19.644 -11.871 0.462 1.00 64.44 90 GLY A O 1
ATOM 745 N N . ALA A 1 91 ? 20.949 -10.767 -0.986 1.00 65.06 91 ALA A N 1
ATOM 746 C CA . ALA A 1 91 ? 22.218 -11.252 -0.428 1.00 65.06 91 ALA A CA 1
ATOM 747 C C . ALA A 1 91 ? 22.410 -10.914 1.065 1.00 65.06 91 ALA A C 1
ATOM 749 O O . ALA A 1 91 ? 23.137 -11.616 1.762 1.00 65.06 91 ALA A O 1
ATOM 750 N N . GLY A 1 92 ? 21.756 -9.854 1.552 1.00 69.88 92 GLY A N 1
ATOM 751 C CA . GLY A 1 92 ? 21.799 -9.437 2.956 1.00 69.88 92 GLY A CA 1
ATOM 752 C C . GLY A 1 92 ? 20.814 -10.167 3.874 1.00 69.88 92 GLY A C 1
ATOM 753 O O . GLY A 1 92 ? 20.942 -10.056 5.093 1.00 69.88 92 GLY A O 1
ATOM 754 N N . TYR A 1 93 ? 19.843 -10.912 3.334 1.00 72.88 93 TYR A N 1
ATOM 755 C CA . TYR A 1 93 ? 18.873 -11.628 4.155 1.00 72.88 93 TYR A CA 1
ATOM 756 C C . TYR A 1 93 ? 19.415 -12.994 4.584 1.00 72.88 93 TYR A C 1
ATOM 758 O O . TYR A 1 93 ? 19.631 -13.906 3.781 1.00 72.88 93 TYR A O 1
ATOM 766 N N . THR A 1 94 ? 19.592 -13.152 5.894 1.00 72.88 94 THR A N 1
ATOM 767 C CA . THR A 1 94 ? 19.893 -14.438 6.522 1.00 72.88 94 THR A CA 1
ATOM 768 C C . THR A 1 94 ? 18.626 -14.954 7.186 1.00 72.88 94 THR A C 1
ATOM 770 O O . THR A 1 94 ? 18.201 -14.430 8.214 1.00 72.88 94 THR A O 1
ATOM 773 N N . SER A 1 95 ? 18.018 -15.991 6.602 1.00 74.56 95 SER A N 1
ATOM 774 C CA . SER A 1 95 ? 16.913 -16.692 7.260 1.00 74.56 95 SER A CA 1
ATOM 775 C C . SER A 1 95 ? 17.413 -17.308 8.575 1.00 74.56 95 SER A C 1
ATOM 777 O O . SER A 1 95 ? 18.428 -18.009 8.552 1.00 74.56 95 SER A O 1
ATOM 779 N N . PRO A 1 96 ? 16.707 -17.126 9.706 1.00 74.25 96 PRO A N 1
ATOM 780 C CA . PRO A 1 96 ? 17.087 -17.725 10.989 1.00 74.25 96 PRO A CA 1
ATOM 781 C C . PRO A 1 96 ? 17.081 -19.266 1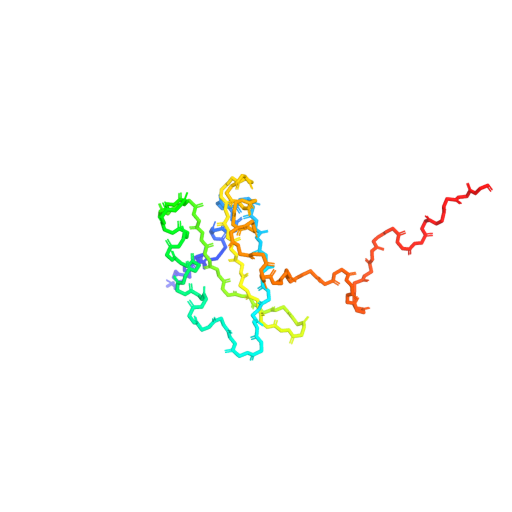0.968 1.00 74.25 96 PRO A C 1
ATOM 783 O O . PRO A 1 96 ? 17.605 -19.896 11.881 1.00 74.25 96 PRO A O 1
ATOM 786 N N . TYR A 1 97 ? 16.529 -19.882 9.917 1.00 71.62 97 TYR A N 1
ATOM 787 C CA . TYR A 1 97 ? 16.526 -21.332 9.705 1.00 71.62 97 TYR A CA 1
ATOM 788 C C . TYR A 1 97 ? 17.612 -21.818 8.726 1.00 71.62 97 TYR A C 1
ATOM 790 O O . TYR A 1 97 ? 17.727 -23.021 8.489 1.00 71.62 97 TYR A O 1
ATOM 798 N N . ARG A 1 98 ? 18.441 -20.918 8.174 1.00 61.12 98 ARG A N 1
ATOM 799 C CA . ARG A 1 98 ? 19.560 -21.231 7.265 1.00 61.12 98 ARG A CA 1
ATOM 800 C C . ARG A 1 98 ? 20.730 -21.830 8.063 1.00 61.12 98 ARG A C 1
ATOM 802 O O . ARG A 1 98 ? 21.730 -21.172 8.311 1.00 61.12 98 ARG A O 1
ATOM 809 N N . GLY A 1 99 ? 20.565 -23.067 8.527 1.00 56.03 99 GLY A N 1
ATOM 810 C CA . GLY A 1 99 ? 21.567 -23.788 9.323 1.00 56.03 99 GLY A CA 1
ATOM 811 C C . GLY A 1 99 ? 21.038 -25.006 10.083 1.00 56.03 99 GLY A C 1
ATOM 812 O O . GLY A 1 99 ? 21.827 -25.842 10.509 1.00 56.03 99 GLY A O 1
ATOM 813 N N . ARG A 1 100 ? 19.714 -25.162 10.222 1.00 53.16 100 ARG A N 1
ATOM 814 C CA . ARG A 1 100 ? 19.123 -26.363 10.822 1.00 53.16 100 ARG A CA 1
ATOM 815 C C . ARG A 1 100 ? 18.801 -27.371 9.723 1.00 53.16 100 ARG A C 1
ATOM 817 O O . ARG A 1 100 ? 17.653 -27.499 9.312 1.00 53.16 100 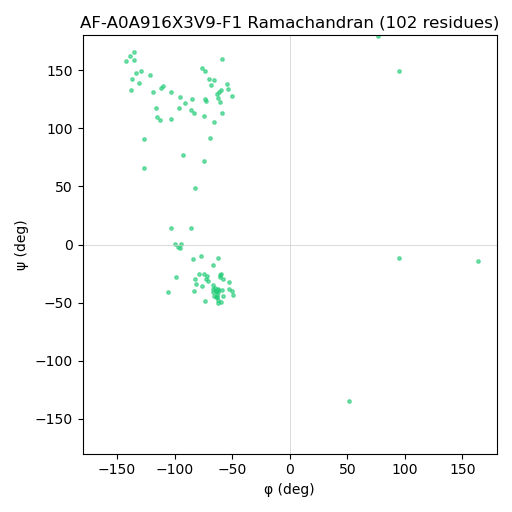ARG A O 1
ATOM 824 N N . LEU A 1 101 ? 19.826 -28.062 9.225 1.00 57.50 101 LEU A N 1
ATOM 825 C CA . LEU A 1 101 ? 19.578 -29.344 8.567 1.00 57.50 101 LEU A CA 1
ATOM 826 C C . LEU A 1 101 ? 18.908 -30.254 9.613 1.00 57.50 101 LEU A C 1
ATOM 828 O O . LEU A 1 101 ? 19.358 -30.266 10.765 1.00 57.50 101 LEU A O 1
ATOM 832 N N . PRO A 1 102 ? 17.811 -30.955 9.286 1.00 54.41 102 PRO A N 1
ATOM 833 C CA . PRO A 1 102 ? 17.315 -31.995 10.170 1.00 54.41 102 PRO A CA 1
ATOM 834 C C . PRO A 1 102 ? 18.427 -33.041 10.309 1.00 54.41 102 PRO A C 1
ATOM 836 O O . PRO A 1 102 ? 18.912 -33.559 9.304 1.00 54.41 102 PRO A O 1
ATOM 839 N N . ASN A 1 103 ? 18.866 -33.306 11.542 1.00 55.22 103 ASN A N 1
ATOM 840 C CA . ASN A 1 103 ? 19.680 -34.483 11.825 1.00 55.22 103 ASN A CA 1
ATOM 841 C C . ASN A 1 103 ? 18.846 -35.698 11.401 1.00 55.22 103 ASN A C 1
ATOM 843 O O . ASN A 1 103 ? 17.780 -35.925 11.977 1.00 55.22 103 ASN A O 1
ATOM 847 N N . ASN A 1 104 ? 19.298 -36.391 10.359 1.00 55.09 104 ASN A N 1
ATOM 848 C CA . ASN A 1 104 ? 18.7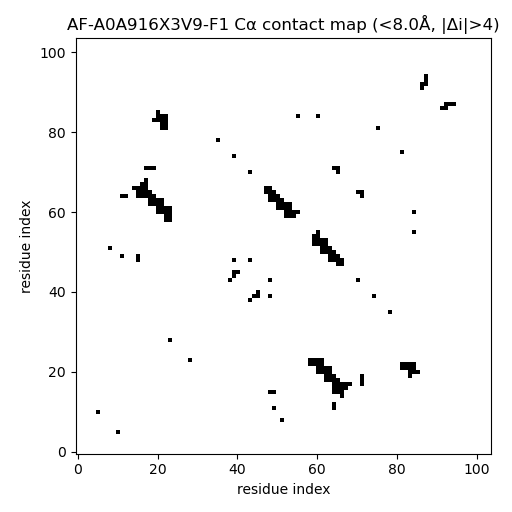82 -37.693 9.951 1.00 55.09 104 ASN A CA 1
ATOM 849 C C . ASN A 1 104 ? 19.439 -38.788 10.790 1.00 55.09 104 ASN A C 1
ATOM 851 O O . ASN A 1 104 ? 20.673 -38.688 10.981 1.00 55.09 104 ASN A O 1
#

Radius of gyration: 16.85 Å; Cα contacts (8 Å, |Δi|>4): 106; chains: 1; bounding box: 36×62×38 Å

pLDDT: mean 83.06, std 13.83, range [41.44, 97.06]

Organism: NCBI:txid1955250

Nearest PDB structures (foldseek):
  6fxd-assembly1_B-2  TM=4.839E-01  e=1.757E+00  Pseudomonas fluorescens
  6qm9-assembly1_A  TM=4.129E-01  e=1.288E+00  Fusarium vanettenii 77-13-4
  5a0w-assembly2_A  TM=5.680E-01  e=4.189E+00  Desulfurococcus mucosus
  6qm6-assembly1_B  TM=3.841E-01  e=1.138E+00  Fusarium vanettenii 77-13-4
  7rxa-assembly1_B  TM=3.660E-01  e=1.989E+00  Aspergillus fumigatus A1163

Foldseek 3Di:
DDPPDDPVVVVLVVQFVDKFKFFAPPVGCPVVVVVLVVCCCPPVNPPQKDKDWDDDPPGTIIMITGNDVVVVVVSCVVCVVTHTPDCCVPPPDDDPCVPDDPDD